Protein AF-A0A1H1QZ72-F1 (afdb_monomer_lite)

Secondary structure (DSSP, 8-state):
-----S-EEEEEE-SSEEEEEEE-TTS-EEEEEEEEESSHHHHHHHHHTT--

Structure (mmCIF, N/CA/C/O backbone):
data_AF-A0A1H1QZ72-F1
#
_entry.id   AF-A0A1H1QZ72-F1
#
loop_
_atom_site.group_PDB
_atom_site.id
_atom_site.type_symbol
_atom_site.label_atom_id
_atom_site.label_alt_id
_atom_site.label_comp_id
_atom_site.label_asym_id
_atom_site.label_entity_id
_ato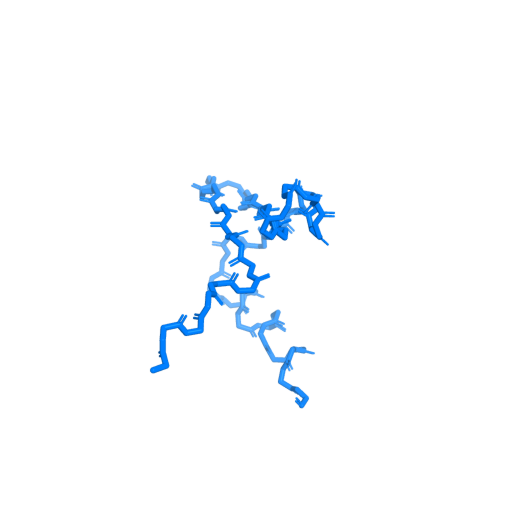m_site.label_seq_id
_atom_site.pdbx_PDB_ins_code
_atom_site.Cartn_x
_atom_site.Cartn_y
_atom_site.Cartn_z
_atom_site.occupancy
_atom_site.B_iso_or_equiv
_atom_site.auth_seq_id
_atom_site.auth_comp_id
_atom_site.auth_asym_id
_atom_site.auth_atom_id
_atom_site.pdbx_PDB_model_num
ATOM 1 N N . MET A 1 1 ? -28.099 1.387 5.837 1.00 43.41 1 MET A N 1
ATOM 2 C CA . MET A 1 1 ? -26.804 0.717 6.067 1.00 43.41 1 MET A CA 1
ATOM 3 C C . MET A 1 1 ? -25.696 1.640 5.565 1.00 43.41 1 MET A C 1
ATOM 5 O O . MET A 1 1 ? -25.282 1.499 4.427 1.00 43.41 1 MET A O 1
ATOM 9 N N . HIS A 1 2 ? -25.241 2.618 6.351 1.00 47.16 2 HIS A N 1
ATOM 10 C CA . HIS A 1 2 ? -23.942 3.243 6.067 1.00 47.16 2 HIS A CA 1
ATOM 11 C C . HIS A 1 2 ? -22.912 2.442 6.863 1.00 47.16 2 HIS A C 1
ATOM 13 O O . HIS A 1 2 ? -22.519 2.834 7.956 1.00 47.16 2 HIS A O 1
ATOM 19 N N . GLY A 1 3 ? -22.624 1.227 6.384 1.00 58.25 3 GLY A N 1
ATOM 20 C CA . GLY A 1 3 ? -21.574 0.391 6.960 1.00 58.25 3 GLY A CA 1
ATOM 21 C C . GLY A 1 3 ? -20.253 1.118 6.758 1.00 58.25 3 GLY A C 1
ATOM 22 O O . GLY A 1 3 ? -19.891 1.397 5.619 1.00 58.25 3 GLY A O 1
ATOM 23 N N . GLY A 1 4 ? -19.607 1.518 7.852 1.00 80.88 4 GLY A N 1
ATOM 24 C CA . GLY A 1 4 ? -18.356 2.267 7.801 1.00 80.88 4 GLY A CA 1
ATOM 25 C C . GLY A 1 4 ? -17.283 1.539 6.991 1.00 80.88 4 GLY A C 1
ATOM 26 O O . GLY A 1 4 ? -17.300 0.313 6.872 1.00 80.88 4 GLY A O 1
ATOM 27 N N . TYR A 1 5 ? -16.350 2.304 6.426 1.00 86.56 5 TYR A N 1
ATOM 28 C CA . TYR A 1 5 ? -15.201 1.748 5.717 1.00 86.56 5 TYR A CA 1
ATOM 29 C C . TYR A 1 5 ? -14.393 0.852 6.659 1.00 86.56 5 TYR A C 1
ATOM 31 O O . TYR A 1 5 ? -14.040 1.276 7.756 1.00 86.56 5 TYR A O 1
ATOM 39 N N . GLY A 1 6 ? -14.114 -0.385 6.240 1.00 88.94 6 GLY A N 1
ATOM 40 C CA . GLY A 1 6 ? -13.329 -1.337 7.034 1.00 88.94 6 GLY A CA 1
ATOM 41 C C . GLY A 1 6 ? -11.819 -1.109 6.951 1.00 88.94 6 GLY A C 1
ATOM 42 O O . GLY A 1 6 ? -11.096 -1.530 7.846 1.00 88.94 6 GLY A O 1
ATOM 43 N N . VAL A 1 7 ? -11.346 -0.446 5.891 1.00 91.50 7 VAL A N 1
ATOM 44 C CA . VAL A 1 7 ? -9.931 -0.136 5.649 1.00 91.50 7 VAL A CA 1
ATOM 45 C C . VAL A 1 7 ? -9.830 1.182 4.8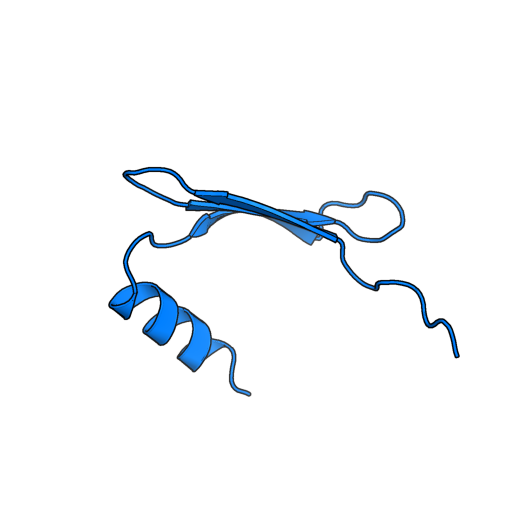80 1.00 91.50 7 VAL A C 1
ATOM 47 O O . VAL A 1 7 ? -10.611 1.426 3.959 1.00 91.50 7 VAL A O 1
ATOM 50 N N . PHE A 1 8 ? -8.846 2.004 5.228 1.00 90.44 8 PHE A N 1
ATOM 51 C CA . PHE A 1 8 ? -8.414 3.176 4.473 1.00 90.44 8 PHE A CA 1
ATOM 52 C C . PHE A 1 8 ? -7.116 2.841 3.735 1.00 90.44 8 PHE A C 1
ATOM 54 O O . PHE A 1 8 ? -6.178 2.330 4.344 1.00 90.44 8 PHE A O 1
ATOM 61 N N . LEU A 1 9 ? -7.061 3.116 2.431 1.00 91.06 9 LEU A N 1
ATOM 62 C CA . LEU A 1 9 ? -5.905 2.815 1.583 1.00 91.06 9 LEU A CA 1
ATOM 63 C C . LEU A 1 9 ? -5.258 4.112 1.091 1.00 91.06 9 LEU A C 1
ATOM 65 O O . LEU A 1 9 ? -5.931 4.955 0.499 1.00 91.06 9 LEU A O 1
ATOM 69 N N . GLY A 1 10 ? -3.955 4.249 1.319 1.00 89.06 10 GLY A N 1
ATOM 70 C CA . GLY A 1 10 ? -3.103 5.261 0.703 1.00 89.06 10 GLY A CA 1
ATOM 71 C C . GLY A 1 10 ? -2.221 4.611 -0.356 1.00 89.06 10 GLY A C 1
ATOM 72 O O . GLY A 1 10 ? -1.575 3.605 -0.071 1.00 89.06 10 GLY A O 1
ATOM 73 N N . LEU A 1 11 ? -2.208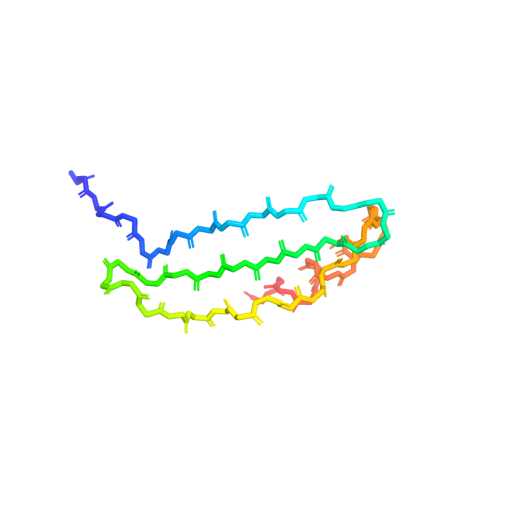 5.174 -1.565 1.00 87.81 11 LEU A N 1
ATOM 74 C CA . LEU A 1 11 ? -1.369 4.724 -2.674 1.00 87.81 11 LEU A CA 1
ATOM 75 C C . LEU A 1 11 ? -0.524 5.899 -3.164 1.00 87.81 11 LEU A C 1
ATOM 77 O O . LEU A 1 11 ? -1.072 6.907 -3.607 1.00 87.81 11 LEU A O 1
ATOM 81 N N . ASP A 1 12 ? 0.793 5.751 -3.100 1.00 86.75 12 ASP A N 1
ATOM 82 C CA . ASP A 1 12 ? 1.751 6.660 -3.718 1.00 86.75 12 ASP A CA 1
ATOM 83 C C . ASP A 1 12 ? 2.316 6.012 -4.987 1.00 86.75 12 ASP A C 1
ATOM 85 O O . ASP A 1 12 ? 2.878 4.915 -4.965 1.00 86.75 12 ASP A O 1
ATOM 89 N N . LEU A 1 13 ? 2.109 6.670 -6.126 1.00 83.69 13 LEU A N 1
ATOM 90 C CA . LEU A 1 13 ? 2.442 6.129 -7.438 1.00 83.69 13 LEU A CA 1
ATOM 91 C C . LEU A 1 13 ? 3.766 6.715 -7.929 1.00 83.69 13 LEU A C 1
ATOM 93 O O . LEU A 1 13 ? 3.806 7.681 -8.695 1.00 83.69 13 LEU A O 1
ATOM 97 N N . GLY A 1 14 ? 4.864 6.099 -7.498 1.00 79.94 14 GLY A N 1
ATOM 98 C CA . GLY A 1 14 ? 6.205 6.437 -7.957 1.00 79.94 14 GLY A CA 1
ATOM 99 C C . GLY A 1 14 ? 6.514 5.936 -9.373 1.00 79.94 14 GLY A C 1
ATOM 100 O O . GLY A 1 14 ? 5.877 5.028 -9.909 1.00 79.94 14 GLY A O 1
ATOM 101 N N . LYS A 1 15 ? 7.550 6.521 -9.991 1.00 76.31 15 LYS A N 1
ATOM 102 C CA . LYS A 1 15 ? 8.052 6.099 -11.315 1.00 76.31 15 LYS A CA 1
ATOM 103 C C . LYS A 1 15 ? 8.736 4.727 -11.287 1.00 76.31 15 LYS A C 1
ATOM 105 O O . LYS A 1 15 ? 8.741 4.047 -12.308 1.00 76.31 15 LYS A O 1
ATOM 110 N N . GLY A 1 16 ? 9.345 4.361 -10.158 1.00 76.00 16 GLY A N 1
ATOM 111 C CA . GLY A 1 16 ? 10.072 3.101 -9.970 1.00 76.00 16 GLY A CA 1
ATOM 112 C C . GLY A 1 16 ? 9.203 2.038 -9.315 1.00 76.00 16 GLY A C 1
ATOM 113 O O . GLY A 1 16 ? 8.887 1.039 -9.945 1.00 76.00 16 GLY A O 1
ATOM 114 N N . ASP A 1 17 ? 8.757 2.309 -8.095 1.00 77.50 17 ASP A N 1
ATOM 115 C CA . ASP A 1 17 ? 7.845 1.452 -7.346 1.00 77.50 17 ASP A CA 1
ATOM 116 C C . ASP A 1 17 ? 6.653 2.274 -6.855 1.00 77.50 17 ASP A C 1
ATOM 118 O O . ASP A 1 17 ? 6.717 3.503 -6.742 1.00 77.50 17 ASP A O 1
ATOM 122 N N . HIS A 1 18 ? 5.538 1.595 -6.623 1.00 83.38 18 HIS A N 1
ATOM 123 C CA . HIS A 1 18 ? 4.385 2.168 -5.948 1.00 83.38 18 HIS A CA 1
ATOM 124 C C . HIS A 1 18 ? 4.473 1.831 -4.464 1.00 83.38 18 HIS A C 1
ATOM 126 O O . HIS A 1 18 ? 4.951 0.766 -4.099 1.00 83.38 18 HIS A O 1
ATOM 132 N N . HIS A 1 19 ? 4.002 2.721 -3.609 1.00 85.19 19 HIS A N 1
ATOM 133 C CA . HIS A 1 19 ? 3.981 2.525 -2.168 1.00 85.19 19 HIS A CA 1
ATOM 134 C C . HIS A 1 19 ? 2.535 2.457 -1.698 1.00 85.19 19 HIS A C 1
ATOM 13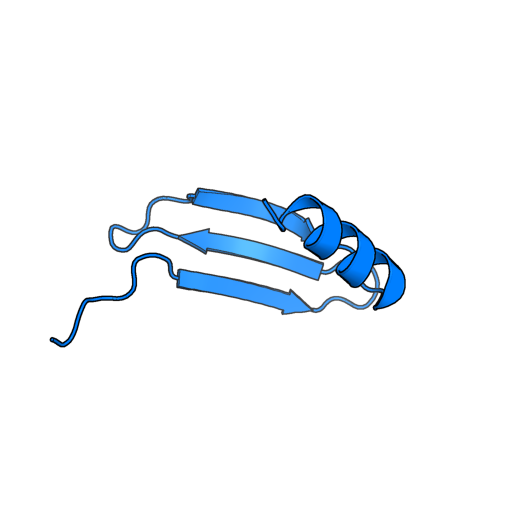6 O O . HIS A 1 19 ? 1.687 3.229 -2.154 1.00 85.19 19 HIS A O 1
ATOM 142 N N . ALA A 1 20 ? 2.235 1.504 -0.819 1.00 88.38 20 ALA A N 1
ATOM 143 C CA . ALA A 1 20 ? 0.887 1.302 -0.316 1.00 88.38 20 ALA A CA 1
ATOM 144 C C . ALA A 1 20 ? 0.856 1.212 1.202 1.00 88.38 20 ALA A C 1
ATOM 146 O O . ALA A 1 20 ? 1.621 0.473 1.818 1.00 88.38 20 ALA A O 1
ATOM 147 N N . VAL A 1 21 ? -0.105 1.914 1.795 1.00 91.12 21 VAL A N 1
ATOM 148 C CA . VAL A 1 21 ? -0.403 1.846 3.224 1.00 91.12 21 VAL A CA 1
ATOM 149 C C . VAL A 1 21 ? -1.875 1.513 3.402 1.00 91.12 21 VAL A C 1
ATOM 151 O O . VAL A 1 21 ? -2.745 2.129 2.789 1.00 91.12 21 VAL A O 1
ATOM 154 N N . GLY A 1 22 ? -2.154 0.538 4.262 1.00 92.25 22 GLY A N 1
ATOM 155 C CA . GLY A 1 22 ? -3.507 0.182 4.675 1.00 92.25 22 GLY A CA 1
ATOM 156 C C . GLY A 1 22 ? -3.696 0.473 6.153 1.00 92.25 22 GLY A C 1
ATOM 157 O O . GLY A 1 22 ? -2.892 0.020 6.965 1.00 92.25 22 GLY A O 1
ATOM 158 N N . LEU A 1 23 ? -4.756 1.198 6.506 1.00 93.81 23 LEU A N 1
ATOM 159 C CA . LEU A 1 23 ? -5.115 1.518 7.888 1.00 93.81 23 LEU A CA 1
ATOM 160 C C . LEU A 1 23 ? -6.493 0.959 8.247 1.00 93.81 23 LEU A C 1
ATOM 162 O O . LEU A 1 23 ? -7.434 1.066 7.462 1.00 93.81 23 LEU A O 1
ATOM 166 N N . ALA A 1 24 ? -6.633 0.420 9.452 1.00 93.19 24 ALA A N 1
ATOM 167 C CA . ALA A 1 24 ? -7.933 0.173 10.064 1.00 93.19 24 ALA A CA 1
ATOM 168 C C . ALA A 1 24 ? -8.587 1.504 10.499 1.00 93.19 24 ALA A C 1
ATOM 170 O O . ALA A 1 24 ? -7.904 2.529 10.587 1.00 93.19 24 ALA A O 1
ATOM 171 N N . PRO A 1 25 ? -9.895 1.525 10.814 1.00 92.81 25 PRO A N 1
ATOM 172 C CA . PRO A 1 25 ? -10.579 2.756 11.212 1.00 92.81 25 PRO A CA 1
ATOM 173 C C . PRO A 1 25 ? -10.074 3.386 12.512 1.00 92.81 25 PRO A C 1
ATOM 175 O O . PRO A 1 25 ? -10.278 4.577 12.725 1.00 92.81 25 PRO A O 1
ATOM 178 N N . ASP A 1 26 ? -9.403 2.613 13.364 1.00 92.69 26 ASP A N 1
ATOM 179 C CA . ASP A 1 26 ? -8.745 3.097 14.581 1.00 92.69 26 ASP A CA 1
ATOM 180 C C . ASP A 1 26 ? -7.326 3.654 14.334 1.00 92.69 26 ASP A C 1
ATOM 182 O O . ASP A 1 26 ? -6.658 4.085 15.273 1.00 92.69 26 ASP A O 1
ATOM 186 N N . GLY A 1 27 ? -6.867 3.671 13.077 1.00 90.38 27 GLY A N 1
ATOM 187 C CA . GLY A 1 27 ? -5.542 4.143 12.676 1.00 90.38 27 GLY A CA 1
ATOM 188 C C . GLY A 1 27 ? -4.447 3.072 12.701 1.00 90.38 27 GLY A C 1
ATOM 189 O O . GLY A 1 27 ? -3.306 3.373 12.346 1.00 90.38 27 GLY A O 1
ATOM 190 N N . THR A 1 28 ? -4.758 1.826 13.072 1.00 93.38 28 THR A N 1
ATOM 191 C CA . THR A 1 28 ? -3.786 0.723 13.058 1.00 93.38 28 THR A CA 1
ATOM 192 C C . THR A 1 28 ? -3.304 0.436 11.637 1.00 93.38 28 THR A C 1
ATOM 194 O O . THR A 1 28 ? -4.116 0.251 10.731 1.00 93.38 28 THR A O 1
ATOM 197 N N . ARG A 1 29 ? -1.983 0.334 11.433 1.00 91.88 29 ARG A N 1
ATOM 198 C CA . ARG A 1 29 ? -1.394 -0.085 10.150 1.00 91.88 29 ARG A CA 1
ATOM 199 C C . ARG A 1 29 ? -1.646 -1.573 9.912 1.00 91.88 29 ARG A C 1
ATOM 201 O O . ARG A 1 29 ? -1.078 -2.421 10.590 1.00 91.88 29 ARG A O 1
ATOM 208 N N . LEU A 1 30 ? -2.499 -1.872 8.937 1.00 90.00 30 LEU A N 1
ATOM 209 C CA . LEU A 1 30 ? -2.762 -3.220 8.424 1.00 90.00 30 LEU A CA 1
ATOM 210 C C . LEU A 1 30 ? -1.750 -3.625 7.348 1.00 90.00 30 LEU A C 1
ATOM 212 O O . LEU A 1 30 ? -1.460 -4.805 7.174 1.00 90.00 30 LEU A O 1
ATOM 216 N N . HIS A 1 31 ? -1.224 -2.642 6.619 1.00 84.06 31 HIS A N 1
ATOM 217 C CA . HIS A 1 31 ? -0.189 -2.829 5.615 1.00 84.06 31 HIS A CA 1
ATOM 218 C C . HIS A 1 31 ? 0.759 -1.637 5.661 1.00 84.06 31 HIS A C 1
ATOM 220 O O . HIS A 1 31 ? 0.295 -0.494 5.618 1.00 84.06 31 HIS A O 1
ATOM 226 N N . ASP A 1 32 ? 2.055 -1.909 5.794 1.00 77.62 32 ASP A N 1
ATOM 227 C CA . ASP A 1 32 ? 3.062 -0.880 6.028 1.00 77.62 32 ASP A CA 1
ATOM 228 C C . ASP A 1 32 ? 4.031 -0.790 4.856 1.00 77.62 32 ASP A C 1
ATOM 230 O O . ASP A 1 32 ? 4.965 -1.581 4.739 1.00 77.62 32 ASP A O 1
ATOM 234 N N . ASP A 1 33 ? 3.741 0.176 3.988 1.00 68.56 33 ASP A N 1
ATOM 235 C CA . ASP A 1 33 ? 4.644 0.741 2.989 1.00 68.56 33 ASP A CA 1
ATOM 236 C C . ASP A 1 33 ? 5.347 -0.291 2.095 1.00 68.56 33 ASP A C 1
ATOM 238 O O . ASP A 1 33 ? 6.515 -0.145 1.723 1.00 68.56 33 ASP A O 1
ATOM 242 N N . ALA A 1 34 ? 4.644 -1.378 1.761 1.00 73.00 34 ALA A N 1
ATOM 243 C CA . ALA A 1 34 ? 5.237 -2.404 0.925 1.00 73.00 34 ALA A CA 1
ATOM 244 C C . ALA A 1 34 ? 5.304 -1.909 -0.527 1.00 73.00 34 ALA A C 1
ATOM 246 O O . ALA A 1 34 ? 4.313 -1.373 -1.043 1.00 73.00 34 ALA A O 1
ATOM 247 N N . PRO A 1 35 ? 6.441 -2.129 -1.210 1.00 79.62 35 PRO A N 1
ATOM 248 C CA . PRO A 1 35 ? 6.573 -1.777 -2.608 1.00 79.62 35 PRO A CA 1
ATOM 249 C C . PRO A 1 35 ? 5.614 -2.628 -3.441 1.00 79.62 35 PRO A C 1
ATOM 251 O O . PRO A 1 35 ? 5.687 -3.859 -3.487 1.00 79.62 35 PRO A O 1
ATOM 254 N N . LEU A 1 36 ? 4.703 -1.943 -4.114 1.00 83.00 36 LEU A N 1
ATOM 255 C CA . LEU A 1 36 ? 3.847 -2.477 -5.146 1.00 83.00 36 LEU A CA 1
ATOM 256 C C . LEU A 1 36 ? 4.516 -2.295 -6.513 1.00 83.00 36 LEU A C 1
ATOM 258 O O . LEU A 1 36 ? 5.123 -1.256 -6.791 1.00 83.00 36 LEU A O 1
ATOM 262 N N . PRO A 1 37 ? 4.389 -3.287 -7.405 1.00 85.56 37 PRO A N 1
ATOM 263 C CA . PRO A 1 37 ? 4.950 -3.173 -8.736 1.00 85.56 37 PRO A CA 1
ATOM 264 C C . PRO A 1 37 ? 4.278 -2.040 -9.521 1.00 85.56 37 PRO A C 1
ATOM 266 O O . PRO A 1 37 ? 3.063 -1.870 -9.475 1.00 85.56 37 PRO A O 1
ATOM 269 N N . ASN A 1 38 ?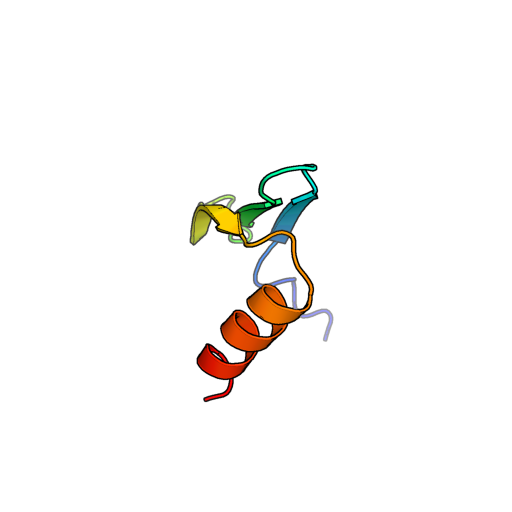 5.071 -1.314 -10.305 1.00 83.94 38 ASN A N 1
ATOM 270 C CA . ASN A 1 38 ? 4.621 -0.154 -11.078 1.00 83.94 38 ASN A CA 1
ATOM 271 C C . ASN A 1 38 ? 4.150 -0.467 -12.511 1.00 83.94 38 ASN A C 1
ATOM 273 O O . ASN A 1 38 ? 3.781 0.438 -13.258 1.00 83.94 38 ASN A O 1
ATOM 277 N N . THR A 1 39 ? 4.213 -1.730 -12.943 1.00 84.69 39 THR A N 1
ATOM 278 C CA . THR A 1 39 ? 3.782 -2.132 -14.288 1.00 84.69 39 THR A CA 1
ATOM 279 C C . THR A 1 39 ? 2.470 -2.890 -14.237 1.00 84.69 39 THR A C 1
ATOM 281 O O . THR A 1 39 ? 2.263 -3.758 -13.388 1.00 84.69 39 THR A O 1
ATOM 284 N N . GLU A 1 40 ? 1.600 -2.614 -15.207 1.00 86.62 40 GLU A N 1
ATOM 285 C CA . GLU A 1 40 ? 0.291 -3.257 -15.335 1.00 86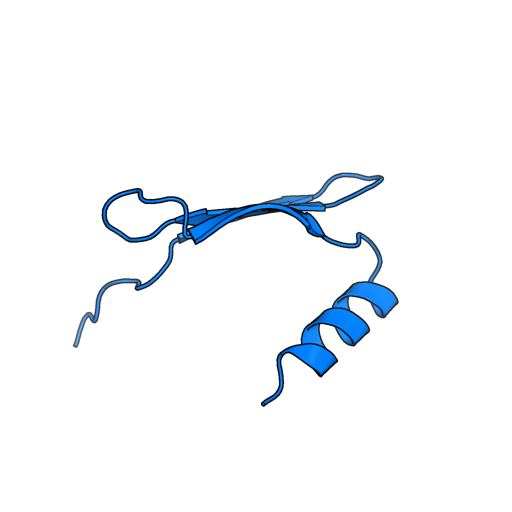.62 40 GLU A CA 1
ATOM 286 C C . GLU A 1 40 ? 0.391 -4.790 -15.308 1.00 86.62 40 GLU A C 1
ATOM 288 O O . GLU A 1 40 ? -0.345 -5.444 -14.576 1.00 86.62 40 GLU A O 1
ATOM 293 N N . ALA A 1 41 ? 1.334 -5.375 -16.054 1.00 90.38 41 ALA A N 1
ATOM 294 C CA . ALA A 1 41 ? 1.508 -6.826 -16.109 1.00 90.38 41 ALA A CA 1
ATOM 295 C C . ALA A 1 41 ? 1.817 -7.435 -14.730 1.00 90.38 41 ALA A C 1
ATOM 297 O O . ALA A 1 41 ? 1.269 -8.476 -14.373 1.00 90.38 41 ALA A O 1
ATOM 298 N N . ARG A 1 42 ? 2.665 -6.776 -13.932 1.00 85.00 42 ARG A N 1
ATOM 299 C CA . ARG A 1 42 ? 3.005 -7.234 -12.579 1.00 85.00 42 ARG A CA 1
ATOM 300 C C . ARG A 1 42 ? 1.872 -6.983 -11.585 1.00 85.00 42 ARG A C 1
ATOM 302 O O . ARG A 1 42 ? 1.669 -7.803 -10.696 1.00 85.00 42 ARG A O 1
ATOM 309 N N . LEU A 1 43 ? 1.116 -5.896 -11.745 1.00 85.88 43 LEU A N 1
ATOM 310 C CA . LEU A 1 43 ? -0.094 -5.646 -10.956 1.00 85.88 43 LEU A CA 1
ATOM 311 C C . LEU A 1 43 ? -1.163 -6.711 -11.224 1.00 85.88 43 LEU A C 1
ATOM 313 O O . LEU A 1 43 ? -1.732 -7.245 -10.280 1.00 85.88 43 LEU A O 1
ATOM 317 N N . ARG A 1 44 ? -1.380 -7.099 -12.487 1.00 89.50 44 ARG A N 1
ATOM 318 C CA . ARG A 1 44 ? -2.283 -8.208 -12.841 1.00 89.50 44 ARG A CA 1
ATOM 319 C C . ARG A 1 44 ? -1.859 -9.518 -12.176 1.00 89.50 44 ARG A C 1
ATOM 321 O O . ARG A 1 44 ? -2.671 -10.129 -11.497 1.00 89.50 44 ARG A O 1
ATOM 328 N N . GLN A 1 45 ? -0.575 -9.876 -12.259 1.00 87.81 45 GLN A N 1
ATOM 329 C CA . GLN A 1 45 ? -0.034 -11.055 -11.565 1.00 87.81 45 GLN A CA 1
ATOM 330 C C . GLN A 1 45 ? -0.214 -10.996 -10.043 1.00 87.81 45 GLN A C 1
ATOM 332 O O . GLN A 1 45 ? -0.362 -12.032 -9.399 1.00 87.81 45 GLN A O 1
ATOM 337 N N . LEU A 1 46 ? -0.140 -9.803 -9.445 1.00 84.56 46 LEU A N 1
ATOM 338 C CA . LEU A 1 46 ? -0.415 -9.621 -8.024 1.00 84.56 46 LEU A CA 1
ATOM 339 C C . LEU A 1 46 ? -1.898 -9.872 -7.722 1.00 84.56 46 LEU A C 1
ATOM 341 O O . LEU A 1 46 ? -2.193 -10.589 -6.772 1.00 84.56 46 LEU A O 1
ATOM 345 N N . PHE A 1 47 ? -2.814 -9.337 -8.531 1.00 85.69 47 PHE A N 1
ATOM 346 C CA . PHE A 1 47 ? -4.252 -9.546 -8.355 1.00 85.69 47 PHE A CA 1
ATOM 347 C C . PHE A 1 47 ? -4.672 -11.003 -8.553 1.00 85.69 47 PHE A C 1
ATOM 349 O O . PHE A 1 47 ? -5.475 -11.497 -7.766 1.00 85.69 47 PHE A O 1
ATOM 356 N N . ASP A 1 48 ? -4.067 -11.718 -9.503 1.00 89.88 48 ASP A N 1
ATOM 357 C CA . ASP A 1 48 ? -4.333 -13.146 -9.722 1.00 89.88 48 ASP A CA 1
ATOM 358 C C . ASP A 1 48 ? -4.029 -13.996 -8.471 1.00 89.88 48 ASP A C 1
ATOM 360 O O . ASP A 1 48 ? -4.682 -15.009 -8.223 1.00 89.88 48 ASP A O 1
ATOM 364 N N . LYS A 1 49 ? -3.065 -13.577 -7.636 1.00 83.56 49 LYS A N 1
ATOM 365 C CA . LYS A 1 49 ? -2.755 -14.241 -6.353 1.00 83.56 49 LYS A CA 1
ATOM 366 C C . LYS A 1 49 ? -3.795 -13.971 -5.264 1.00 83.56 49 LYS A C 1
ATOM 368 O O . LYS A 1 49 ? -3.833 -14.706 -4.284 1.00 83.56 49 LYS A O 1
ATOM 373 N N . LEU A 1 50 ? -4.570 -12.895 -5.396 1.00 81.69 50 LEU A N 1
ATOM 374 C CA . LEU A 1 50 ? -5.563 -12.457 -4.411 1.00 81.69 50 LEU A CA 1
ATOM 375 C C . LEU A 1 50 ? -6.973 -12.965 -4.731 1.00 81.69 50 LEU A C 1
ATOM 377 O O . LEU A 1 50 ? -7.830 -12.951 -3.853 1.00 81.69 50 LEU A O 1
ATOM 381 N N . THR A 1 51 ? -7.224 -13.424 -5.959 1.00 71.75 51 THR A N 1
ATOM 382 C CA . THR A 1 51 ? -8.439 -14.163 -6.324 1.00 71.75 51 THR A CA 1
ATOM 383 C C . THR A 1 51 ? -8.435 -15.544 -5.669 1.00 71.75 51 THR A C 1
ATOM 385 O O . THR A 1 51 ? -7.938 -16.513 -6.237 1.00 71.75 51 THR A O 1
ATOM 388 N N . THR A 1 52 ? -8.964 -15.624 -4.448 1.00 55.19 52 THR A N 1
ATOM 389 C CA . THR A 1 52 ? -9.389 -16.864 -3.779 1.00 55.19 52 THR A CA 1
ATOM 390 C C . THR A 1 52 ? -10.853 -16.739 -3.393 1.00 55.19 52 THR A C 1
ATOM 392 O O . THR A 1 52 ? -11.229 -15.654 -2.896 1.00 55.19 52 THR A O 1
#

Sequence (52 aa):
MHGGYGVFLGLDLGKGDHHAVGLAPDGTRLHDDAPLPNTEARLRQLFDKLTT

Foldseek 3Di:
DPPDDQWDKDWAQDPAWIFIWIAGPVRDTPDHGDTHGNDPVSNVVVVVVVPD

Radius of gyration: 13.03 Å; chains: 1; bounding box: 37×24×31 Å

pLDDT: mean 82.91, std 10.98, range [43.41, 93.81]

InterPro domains:
  IPR002525 Transposase IS110-like, N-terminal [PF01548] (9-50)

Organism: NCBI:txid117157